Protein AF-A0A4Q7VCF1-F1 (afdb_monomer_lite)

Radius of gyration: 39.29 Å; chains: 1; bounding box: 82×29×106 Å

Secondary structure (DSSP, 8-state):
--HHHHHHHHHHHHHHS-TT--EEHHHHHHHHH---TT-THHHHHHHHHHHTTSEEE-STTEEEE-HHHHHHHHHHSSHHHHHHHHSS----------HHHHHHHHHHHHHHHHHHHHHHHHHHHHHHHHHHHHHHHHHHHHHHH--

Structure (mmCIF, N/CA/C/O backbone):
data_AF-A0A4Q7VCF1-F1
#
_entry.id   AF-A0A4Q7VCF1-F1
#
loop_
_atom_site.group_PDB
_atom_site.id
_atom_site.type_symbol
_atom_site.label_atom_id
_atom_site.label_alt_id
_atom_site.label_comp_id
_atom_site.label_asym_id
_atom_site.label_entity_id
_atom_site.label_seq_id
_atom_site.pdbx_PDB_ins_code
_atom_site.Cartn_x
_atom_site.Cartn_y
_atom_site.Cartn_z
_atom_site.occupancy
_atom_site.B_iso_or_equiv
_atom_site.auth_seq_id
_atom_site.auth_comp_id
_atom_site.auth_asym_id
_atom_site.auth_atom_id
_atom_site.pdbx_PDB_model_num
ATOM 1 N N . MET A 1 1 ? -4.007 7.166 -23.008 1.00 79.06 1 MET A N 1
ATOM 2 C CA . MET A 1 1 ? -3.780 6.360 -21.798 1.00 79.06 1 MET A CA 1
ATOM 3 C C . MET A 1 1 ? -3.431 7.325 -20.688 1.00 79.06 1 MET A C 1
ATOM 5 O O . MET A 1 1 ? -2.680 8.260 -20.953 1.00 79.06 1 MET A O 1
ATOM 9 N N . GLU A 1 2 ? -4.042 7.176 -19.518 1.00 85.69 2 GLU A N 1
ATOM 10 C CA . GLU A 1 2 ? -3.782 8.067 -18.380 1.00 85.69 2 GLU A CA 1
ATOM 11 C C . GLU A 1 2 ? -2.422 7.738 -17.743 1.00 85.69 2 GLU A C 1
ATOM 13 O O . GLU A 1 2 ? -1.990 6.587 -17.759 1.00 85.69 2 GLU A O 1
ATOM 18 N N . ARG A 1 3 ? -1.736 8.721 -17.142 1.00 87.56 3 ARG A N 1
ATOM 19 C CA . ARG A 1 3 ? -0.411 8.500 -16.519 1.00 87.56 3 ARG A CA 1
ATOM 20 C C . ARG A 1 3 ? -0.447 7.405 -15.447 1.00 87.56 3 ARG A C 1
ATOM 22 O O . ARG A 1 3 ? 0.441 6.563 -15.398 1.00 87.56 3 ARG A O 1
ATOM 29 N N . THR A 1 4 ? -1.491 7.401 -14.619 1.00 88.31 4 THR A N 1
ATOM 30 C CA . THR A 1 4 ? -1.714 6.386 -13.575 1.00 88.31 4 THR A CA 1
ATOM 31 C C . THR A 1 4 ? -1.814 4.979 -14.160 1.00 88.31 4 THR A C 1
ATOM 33 O O . THR A 1 4 ? -1.325 4.028 -13.563 1.00 88.31 4 THR A O 1
ATOM 36 N N . GLU A 1 5 ? -2.414 4.850 -15.343 1.00 90.44 5 GLU A N 1
ATOM 37 C CA . GLU A 1 5 ? -2.575 3.577 -16.045 1.00 90.44 5 GLU A CA 1
ATOM 38 C C . GLU A 1 5 ? -1.223 3.068 -16.572 1.00 90.44 5 GLU A C 1
ATOM 40 O O . GLU A 1 5 ? -0.890 1.901 -16.385 1.00 90.44 5 GLU A O 1
ATOM 45 N N . ILE A 1 6 ? -0.393 3.965 -17.120 1.00 91.81 6 ILE A N 1
ATOM 46 C CA . ILE A 1 6 ? 0.979 3.654 -17.561 1.00 91.81 6 ILE A CA 1
ATOM 47 C C . ILE A 1 6 ? 1.835 3.193 -16.379 1.00 91.81 6 ILE A C 1
ATOM 49 O O . ILE A 1 6 ? 2.505 2.165 -16.467 1.00 91.81 6 ILE A O 1
ATOM 53 N N . ILE A 1 7 ? 1.782 3.917 -15.258 1.00 93.44 7 ILE A N 1
ATOM 54 C CA . ILE A 1 7 ? 2.510 3.538 -14.043 1.00 93.44 7 ILE A CA 1
ATOM 55 C C . ILE A 1 7 ? 2.039 2.183 -13.529 1.00 93.44 7 ILE A C 1
ATOM 57 O O . ILE A 1 7 ? 2.873 1.360 -13.166 1.00 93.44 7 ILE A O 1
ATOM 61 N N . ASN A 1 8 ? 0.728 1.930 -13.533 1.00 94.06 8 ASN A N 1
ATOM 62 C CA . ASN A 1 8 ? 0.196 0.643 -13.110 1.00 94.06 8 ASN A CA 1
ATOM 63 C C . ASN A 1 8 ? 0.748 -0.506 -13.964 1.00 94.06 8 ASN A C 1
ATOM 65 O O . ASN A 1 8 ? 1.215 -1.496 -13.412 1.00 94.06 8 ASN A O 1
ATOM 69 N N . TYR A 1 9 ? 0.773 -0.353 -15.291 1.00 94.94 9 TYR A N 1
ATOM 70 C CA . TYR A 1 9 ? 1.353 -1.362 -16.180 1.00 94.94 9 TYR A CA 1
ATOM 71 C C . TYR A 1 9 ? 2.852 -1.576 -15.957 1.00 94.94 9 TYR A C 1
ATOM 73 O O . TYR A 1 9 ? 3.309 -2.717 -15.962 1.00 94.94 9 TYR A O 1
ATOM 81 N N . ILE A 1 10 ? 3.614 -0.504 -15.734 1.00 94.44 10 ILE A N 1
ATOM 82 C CA . ILE A 1 10 ? 5.049 -0.600 -15.438 1.00 94.44 10 ILE A CA 1
ATOM 83 C C . ILE A 1 10 ? 5.279 -1.309 -14.096 1.00 94.44 10 ILE A C 1
ATOM 85 O O . ILE A 1 10 ? 6.152 -2.170 -14.008 1.00 94.44 10 ILE A O 1
ATOM 89 N N . PHE A 1 11 ? 4.473 -1.010 -13.072 1.00 94.38 11 PHE A N 1
ATOM 90 C CA . PHE A 1 11 ? 4.508 -1.708 -11.784 1.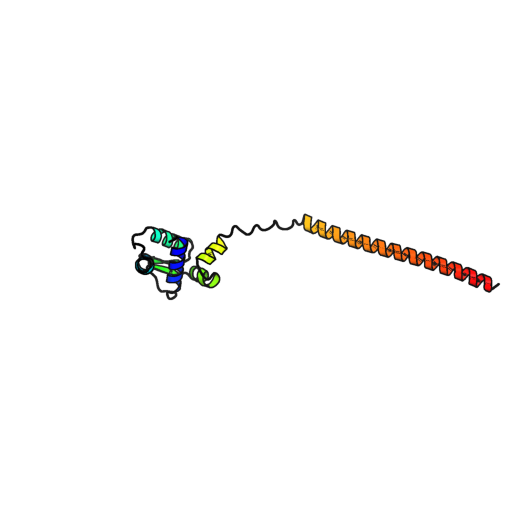00 94.38 11 PHE A CA 1
ATOM 91 C C . PHE A 1 11 ? 4.261 -3.212 -11.944 1.00 94.38 11 PHE A C 1
ATOM 93 O O . PHE A 1 11 ? 5.025 -4.015 -11.409 1.00 94.38 11 PHE A O 1
ATOM 100 N N . ASP A 1 12 ? 3.234 -3.589 -12.711 1.00 94.88 12 ASP A N 1
ATOM 101 C CA . ASP A 1 12 ? 2.897 -4.991 -12.977 1.00 94.88 12 ASP A CA 1
ATOM 102 C C . ASP A 1 12 ? 4.029 -5.704 -13.739 1.00 94.88 12 ASP A C 1
ATOM 104 O O . ASP A 1 12 ? 4.400 -6.832 -13.404 1.00 94.88 12 ASP A O 1
ATOM 108 N N . ALA A 1 13 ? 4.628 -5.035 -14.730 1.00 94.75 13 ALA A N 1
ATOM 109 C CA . ALA A 1 13 ? 5.733 -5.573 -15.520 1.00 94.75 13 ALA A CA 1
ATOM 110 C C . ALA A 1 13 ? 7.005 -5.789 -14.689 1.00 94.75 13 ALA A C 1
ATOM 112 O O . ALA A 1 13 ? 7.656 -6.830 -14.808 1.00 94.75 13 ALA A O 1
ATOM 113 N N . LEU A 1 14 ? 7.339 -4.825 -13.829 1.00 94.94 14 LEU A N 1
ATOM 114 C CA . LEU A 1 14 ? 8.456 -4.912 -12.893 1.00 94.94 14 LEU A CA 1
ATOM 115 C C . LEU A 1 14 ? 8.225 -5.995 -11.830 1.00 94.94 14 LEU A C 1
ATOM 117 O O . LEU A 1 14 ? 9.148 -6.725 -11.474 1.00 94.94 14 LEU A O 1
ATOM 121 N N . TYR A 1 15 ? 6.992 -6.139 -11.339 1.00 94.56 15 TYR A N 1
ATOM 122 C CA . TYR A 1 15 ? 6.635 -7.167 -10.362 1.00 94.56 15 TYR A CA 1
ATOM 123 C C . TYR A 1 15 ? 6.732 -8.582 -10.940 1.00 94.56 15 TYR A C 1
ATOM 125 O O . TYR A 1 15 ? 7.169 -9.499 -10.238 1.00 94.56 15 TYR A O 1
ATOM 133 N N . ALA A 1 16 ? 6.373 -8.750 -12.216 1.00 93.56 16 ALA A N 1
ATOM 134 C CA . ALA A 1 16 ? 6.477 -10.017 -12.934 1.00 93.56 16 ALA A CA 1
ATOM 135 C C . ALA A 1 16 ? 7.929 -10.489 -13.138 1.00 93.56 16 ALA A C 1
ATOM 137 O O . ALA A 1 16 ? 8.144 -11.683 -13.365 1.00 93.56 16 ALA A O 1
ATOM 138 N N . GLN A 1 17 ? 8.917 -9.590 -13.037 1.00 91.88 17 GLN A N 1
ATOM 139 C CA . GLN A 1 17 ? 10.325 -9.978 -13.051 1.00 91.88 17 GLN A CA 1
ATOM 140 C C . GLN A 1 17 ? 10.710 -10.701 -11.750 1.00 91.88 17 GLN A C 1
ATOM 142 O O . GLN A 1 17 ? 10.215 -10.349 -10.669 1.00 91.88 17 GLN A O 1
ATOM 147 N N . PRO A 1 18 ? 11.637 -11.672 -11.802 1.00 89.69 18 PRO A N 1
ATOM 148 C CA . PRO A 1 18 ? 12.299 -12.204 -10.612 1.00 89.69 18 PRO A CA 1
ATOM 149 C C . PRO A 1 18 ? 12.907 -11.098 -9.728 1.00 89.69 18 PRO A C 1
ATOM 151 O O . PRO A 1 18 ? 13.263 -10.029 -10.211 1.00 89.69 18 PRO A O 1
ATOM 154 N N . GLU A 1 19 ? 13.067 -11.353 -8.423 1.00 79.19 19 GLU A N 1
ATOM 155 C CA . GLU A 1 19 ? 13.441 -10.339 -7.409 1.00 79.19 19 GLU A CA 1
ATOM 156 C C . GLU A 1 19 ? 14.716 -9.529 -7.693 1.00 79.19 19 GLU A C 1
ATOM 158 O O . GLU A 1 19 ? 14.855 -8.437 -7.157 1.00 79.19 19 GLU A O 1
ATOM 163 N N . ASN A 1 20 ? 15.611 -10.019 -8.552 1.00 78.94 20 ASN A N 1
ATOM 164 C CA . ASN A 1 20 ? 16.873 -9.356 -8.890 1.00 78.94 20 ASN A CA 1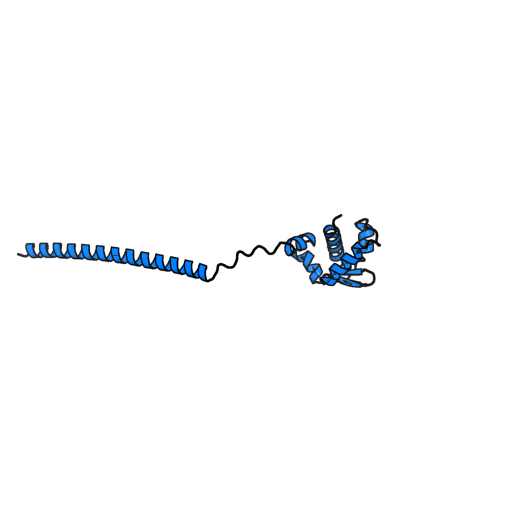
ATOM 165 C C . ASN A 1 20 ? 17.037 -9.087 -10.391 1.00 78.94 20 ASN A C 1
ATOM 167 O O . ASN A 1 20 ? 18.132 -8.738 -10.831 1.00 78.94 20 ASN A O 1
ATOM 171 N N . GLU A 1 21 ? 15.991 -9.301 -11.185 1.00 89.12 21 GLU A N 1
ATOM 172 C CA . GLU A 1 21 ? 16.034 -9.030 -12.617 1.00 89.12 21 GLU A CA 1
ATOM 173 C C . GLU A 1 21 ? 15.505 -7.630 -12.889 1.00 89.12 21 GLU A C 1
ATOM 175 O O . GLU A 1 21 ? 14.455 -7.227 -12.384 1.00 89.12 21 GLU A O 1
ATOM 180 N N . SER A 1 22 ? 16.286 -6.874 -13.654 1.00 92.69 22 SER A N 1
ATOM 181 C CA . SER A 1 22 ? 15.955 -5.508 -14.008 1.00 92.69 22 SER A CA 1
ATOM 182 C C . SER A 1 22 ? 15.170 -5.450 -15.309 1.00 92.69 22 SER A C 1
ATOM 184 O O . SER A 1 22 ? 15.383 -6.247 -16.223 1.00 92.69 22 SER A O 1
ATOM 186 N N . LEU A 1 23 ? 14.270 -4.475 -15.398 1.00 94.44 23 LEU A N 1
ATOM 187 C CA . LEU A 1 23 ? 13.480 -4.209 -16.591 1.00 94.44 23 LEU A CA 1
ATOM 188 C C . LEU A 1 23 ? 13.829 -2.829 -17.138 1.00 94.44 23 LEU A C 1
ATOM 190 O O . LEU A 1 23 ? 13.751 -1.840 -16.410 1.00 94.44 23 LEU A O 1
ATOM 194 N N . ASP A 1 24 ? 14.157 -2.765 -18.425 1.00 93.81 24 ASP A N 1
ATOM 195 C CA . ASP A 1 24 ? 14.150 -1.511 -19.175 1.00 93.81 24 ASP A CA 1
ATOM 196 C C . ASP A 1 24 ? 12.694 -1.118 -19.443 1.00 93.81 24 ASP A C 1
ATOM 198 O O . ASP A 1 24 ? 12.001 -1.725 -20.268 1.00 93.81 24 ASP A O 1
ATOM 202 N N . ILE A 1 25 ? 12.215 -0.119 -18.706 1.00 92.44 25 ILE A N 1
ATOM 203 C CA . ILE A 1 25 ? 10.813 0.289 -18.777 1.00 92.44 25 ILE A CA 1
ATOM 204 C C . ILE A 1 25 ? 10.468 1.000 -20.093 1.00 92.44 25 ILE A C 1
ATOM 206 O O . ILE A 1 25 ? 9.308 0.956 -20.510 1.00 92.44 25 ILE A O 1
ATOM 210 N N . ALA A 1 26 ? 11.447 1.635 -20.748 1.00 90.94 26 ALA A N 1
ATOM 211 C CA . ALA A 1 26 ? 11.240 2.366 -21.993 1.00 90.94 26 ALA A CA 1
ATOM 212 C C . ALA A 1 26 ? 11.110 1.380 -23.157 1.00 90.94 26 ALA A C 1
ATOM 214 O O . ALA A 1 26 ? 10.117 1.419 -23.887 1.00 90.94 26 ALA A O 1
ATOM 215 N N . CYS A 1 27 ? 12.036 0.417 -23.258 1.00 92.12 27 CYS A N 1
ATOM 216 C CA . CYS A 1 27 ? 11.928 -0.670 -24.234 1.00 92.12 27 CYS A CA 1
ATOM 217 C C . CYS A 1 27 ? 10.647 -1.485 -24.019 1.00 92.12 27 CYS A C 1
ATOM 219 O O . CYS A 1 27 ? 9.894 -1.717 -24.968 1.00 92.12 27 CYS A O 1
ATOM 221 N N . TRP A 1 28 ? 10.350 -1.873 -22.773 1.00 94.38 28 TRP A N 1
ATOM 222 C CA . TRP A 1 28 ? 9.138 -2.636 -22.472 1.00 94.38 28 TRP A CA 1
ATOM 223 C C . TRP A 1 28 ? 7.869 -1.863 -22.847 1.00 94.38 28 TRP A C 1
ATOM 225 O O . TRP A 1 28 ? 6.961 -2.416 -23.473 1.00 94.38 28 TRP A O 1
ATOM 235 N N . GLY A 1 29 ? 7.801 -0.576 -22.503 1.00 91.19 29 GLY A N 1
ATOM 236 C CA . GLY A 1 29 ? 6.650 0.262 -22.811 1.00 91.19 29 GLY A CA 1
ATOM 237 C C . GLY A 1 29 ? 6.493 0.541 -24.311 1.00 91.19 29 GLY A C 1
ATOM 238 O O . GLY A 1 29 ? 5.364 0.573 -24.798 1.00 91.19 29 GLY A O 1
ATOM 239 N N . MET A 1 30 ? 7.577 0.639 -25.077 1.00 93.00 30 MET A N 1
ATOM 240 C CA . MET A 1 30 ? 7.488 0.704 -26.537 1.00 93.00 30 MET A CA 1
ATOM 241 C C . MET A 1 30 ? 6.851 -0.559 -27.122 1.00 93.00 30 MET A C 1
ATOM 243 O O . MET A 1 30 ? 5.941 -0.468 -27.947 1.00 93.00 30 MET A O 1
ATOM 247 N N . GLU A 1 31 ? 7.269 -1.733 -26.650 1.00 92.81 31 GLU A N 1
ATOM 248 C CA . GLU A 1 31 ? 6.755 -3.022 -27.124 1.00 92.81 31 GLU A CA 1
ATOM 249 C C . GLU A 1 31 ? 5.293 -3.283 -26.725 1.00 92.81 31 GLU A C 1
ATOM 251 O O . GLU A 1 31 ? 4.531 -3.845 -27.514 1.00 92.81 31 GLU A O 1
ATOM 256 N N . HIS A 1 32 ? 4.888 -2.882 -25.514 1.00 94.19 32 HIS A N 1
ATOM 257 C CA . HIS A 1 32 ? 3.605 -3.291 -24.921 1.00 94.19 32 HIS A CA 1
ATOM 258 C C . HIS A 1 32 ? 2.557 -2.178 -24.880 1.00 94.19 32 HIS A C 1
ATOM 260 O O . HIS A 1 32 ? 1.358 -2.454 -24.940 1.00 94.19 32 HIS A O 1
ATOM 266 N N . LEU A 1 33 ? 2.992 -0.923 -24.773 1.00 91.94 33 LEU A N 1
ATOM 267 C CA . LEU A 1 33 ? 2.131 0.248 -24.604 1.00 91.94 33 LEU A CA 1
ATOM 268 C C . LEU A 1 33 ? 2.094 1.145 -25.850 1.00 91.94 33 LEU A C 1
ATOM 270 O O . LEU A 1 33 ? 1.269 2.059 -25.907 1.00 91.94 33 LEU A O 1
ATOM 274 N N . ASN A 1 34 ? 2.933 0.866 -26.859 1.00 88.94 34 ASN A N 1
ATOM 275 C CA . ASN A 1 34 ? 3.054 1.645 -28.095 1.00 88.94 34 ASN A CA 1
ATOM 276 C C . ASN A 1 34 ? 3.345 3.139 -27.819 1.00 88.94 34 ASN A C 1
ATOM 278 O O . ASN A 1 34 ? 2.784 4.029 -28.464 1.00 88.94 34 ASN A O 1
ATOM 282 N N . ILE A 1 35 ? 4.191 3.394 -26.817 1.00 87.44 35 ILE A N 1
ATOM 283 C CA . ILE A 1 35 ? 4.742 4.708 -26.460 1.00 87.44 35 ILE A CA 1
ATOM 284 C C . ILE A 1 35 ? 6.171 4.774 -27.017 1.00 87.44 35 ILE A C 1
ATOM 286 O O . ILE A 1 35 ? 6.875 3.771 -27.008 1.00 87.44 35 ILE A O 1
ATOM 290 N N . ASN A 1 36 ? 6.608 5.923 -27.531 1.00 88.19 36 ASN A N 1
ATOM 291 C CA . ASN A 1 36 ? 7.981 6.047 -28.033 1.00 88.19 36 ASN A CA 1
ATOM 292 C C . ASN A 1 36 ? 8.982 5.953 -26.878 1.00 88.19 36 ASN A C 1
ATOM 294 O O . ASN A 1 36 ? 8.761 6.570 -25.843 1.00 88.19 36 ASN A O 1
ATOM 298 N N . ASP A 1 37 ? 10.093 5.253 -27.079 1.00 82.94 37 ASP A N 1
ATOM 299 C CA . ASP A 1 37 ? 11.189 5.115 -26.110 1.00 82.94 37 ASP A CA 1
ATOM 300 C C . ASP A 1 37 ? 11.777 6.463 -25.647 1.00 82.94 37 ASP A C 1
ATOM 302 O O . ASP A 1 37 ? 12.152 6.609 -24.487 1.00 82.94 37 ASP A O 1
ATOM 306 N N . GLU A 1 38 ? 11.792 7.470 -26.524 1.00 83.62 38 GLU A N 1
ATOM 307 C CA . GLU A 1 38 ? 12.225 8.843 -26.222 1.00 83.62 38 GLU A CA 1
ATOM 308 C C . GLU A 1 38 ? 11.161 9.702 -25.504 1.00 83.62 38 GLU A C 1
ATOM 310 O O . GLU A 1 38 ? 11.367 10.903 -25.300 1.00 83.62 38 GLU A O 1
ATOM 315 N N . ASP A 1 39 ? 9.996 9.145 -25.148 1.00 88.81 39 ASP A N 1
ATOM 316 C CA . ASP A 1 39 ? 8.944 9.917 -24.485 1.00 88.81 39 ASP A CA 1
ATOM 317 C C . ASP A 1 39 ? 9.390 10.350 -23.071 1.00 88.81 39 ASP A C 1
ATOM 319 O O . ASP A 1 39 ? 9.773 9.507 -22.249 1.00 88.81 39 ASP A O 1
ATOM 323 N N . PRO A 1 40 ? 9.309 11.655 -22.734 1.00 87.75 40 PRO A N 1
ATOM 324 C CA . PRO A 1 40 ? 9.740 12.169 -21.433 1.00 87.75 40 PRO A CA 1
ATOM 325 C C . PRO A 1 40 ? 8.950 11.582 -20.257 1.00 87.75 40 PRO A C 1
ATOM 327 O O . PRO A 1 40 ? 9.365 11.722 -19.106 1.00 87.75 40 PRO A O 1
ATOM 330 N N . ILE A 1 41 ? 7.817 10.915 -20.502 1.00 90.00 41 ILE A N 1
ATOM 331 C CA . ILE A 1 41 ? 7.058 10.255 -19.445 1.00 90.00 41 ILE A CA 1
ATOM 332 C C . ILE A 1 41 ? 7.901 9.221 -18.690 1.00 90.00 41 ILE A C 1
ATOM 334 O O . ILE A 1 41 ? 7.754 9.123 -17.471 1.00 90.00 41 ILE A O 1
ATOM 338 N N . TYR A 1 42 ? 8.812 8.505 -19.360 1.00 90.19 42 TYR A N 1
ATOM 339 C CA . TYR A 1 42 ? 9.638 7.486 -18.711 1.00 90.19 42 TYR A CA 1
ATOM 340 C C . TYR A 1 42 ? 10.576 8.082 -17.672 1.00 90.19 42 TYR A C 1
ATOM 342 O O . TYR A 1 42 ? 10.652 7.549 -16.570 1.00 90.19 42 TYR A O 1
ATOM 350 N N . GLU A 1 43 ? 11.209 9.218 -17.971 1.00 89.12 43 GLU A N 1
ATOM 351 C CA . GLU A 1 43 ? 12.055 9.937 -17.013 1.00 89.12 43 GLU A CA 1
ATOM 352 C C . GLU A 1 43 ? 11.248 10.300 -15.761 1.00 89.12 43 GLU A C 1
ATOM 354 O O . GLU A 1 43 ? 11.640 9.957 -14.649 1.00 89.12 43 GLU A O 1
ATOM 359 N N . THR A 1 44 ? 10.045 10.860 -15.937 1.00 91.69 44 THR A N 1
ATOM 360 C CA . THR A 1 44 ? 9.186 11.225 -14.797 1.00 91.69 44 THR A CA 1
ATOM 361 C C . THR A 1 44 ? 8.706 10.024 -13.981 1.00 91.69 44 THR A C 1
ATOM 363 O O . THR A 1 44 ? 8.425 10.158 -12.791 1.00 91.69 44 THR A O 1
ATOM 366 N N . ILE A 1 45 ? 8.551 8.857 -14.611 1.00 92.69 45 ILE A N 1
ATOM 367 C CA . ILE A 1 45 ? 8.143 7.626 -13.931 1.00 92.69 45 ILE A CA 1
ATOM 368 C C . ILE A 1 45 ? 9.333 7.040 -13.173 1.00 92.69 45 ILE A C 1
ATOM 370 O O . ILE A 1 45 ? 9.182 6.692 -12.006 1.00 92.69 45 ILE A O 1
ATOM 374 N N . ILE A 1 46 ? 10.517 6.989 -13.789 1.00 92.69 46 ILE A N 1
ATOM 375 C CA . ILE A 1 46 ? 11.757 6.552 -13.133 1.00 92.69 46 ILE A CA 1
ATOM 376 C C . ILE A 1 46 ? 12.009 7.412 -11.899 1.00 92.69 46 ILE A C 1
ATOM 378 O O . ILE A 1 46 ? 12.165 6.876 -10.805 1.00 92.69 46 ILE A O 1
ATOM 382 N N . GLU A 1 47 ? 11.976 8.737 -12.045 1.00 92.69 47 GLU A N 1
ATOM 383 C CA . GLU A 1 47 ? 12.155 9.662 -10.928 1.00 92.69 47 GLU A CA 1
ATOM 384 C C . GLU A 1 47 ? 11.153 9.399 -9.800 1.00 92.69 47 GLU A C 1
ATOM 386 O O . GLU A 1 47 ? 11.554 9.324 -8.641 1.00 92.69 47 GLU A O 1
ATOM 391 N N . GLU A 1 48 ? 9.869 9.190 -10.110 1.00 92.25 48 GLU A N 1
ATOM 392 C CA . GLU A 1 48 ? 8.861 8.881 -9.090 1.00 92.25 48 GLU A CA 1
ATOM 393 C C . GLU A 1 48 ? 9.162 7.563 -8.361 1.00 92.25 48 GLU A C 1
ATOM 395 O O . GLU A 1 48 ? 9.072 7.511 -7.134 1.00 92.25 48 GLU A O 1
ATOM 400 N N . PHE A 1 49 ? 9.558 6.511 -9.080 1.00 93.75 49 PHE A N 1
ATOM 401 C CA . PHE A 1 49 ? 9.888 5.219 -8.473 1.00 93.75 49 PHE A CA 1
ATOM 402 C C . PHE A 1 49 ? 11.107 5.314 -7.553 1.00 93.75 49 PHE A C 1
ATOM 404 O O . PHE A 1 49 ? 11.109 4.718 -6.475 1.00 93.75 49 PHE A O 1
ATOM 411 N N . LEU A 1 50 ? 12.123 6.080 -7.957 1.00 93.94 50 LEU A N 1
ATOM 412 C CA . LEU A 1 50 ? 13.336 6.282 -7.167 1.00 93.94 50 LEU A CA 1
ATOM 413 C C . LEU A 1 50 ? 13.080 7.186 -5.955 1.00 93.94 50 LEU A C 1
ATOM 415 O O . LEU A 1 50 ? 13.517 6.873 -4.851 1.00 93.94 50 LEU A O 1
ATOM 419 N N . MET A 1 51 ? 12.342 8.286 -6.130 1.00 93.44 51 MET A N 1
ATOM 420 C CA . MET A 1 51 ? 12.030 9.227 -5.049 1.00 93.44 51 MET A CA 1
ATOM 421 C C . MET A 1 51 ? 11.183 8.606 -3.940 1.00 93.44 51 MET A C 1
ATOM 423 O O . MET A 1 51 ? 11.319 9.002 -2.784 1.00 93.44 51 MET A O 1
ATOM 427 N N . ASN A 1 52 ? 10.303 7.665 -4.284 1.00 91.50 52 ASN A N 1
ATOM 428 C CA . ASN A 1 52 ? 9.468 6.965 -3.312 1.00 91.50 52 ASN A CA 1
ATOM 429 C C . ASN A 1 52 ? 10.082 5.641 -2.823 1.00 91.50 52 ASN A C 1
ATOM 431 O O . ASN A 1 52 ? 9.414 4.902 -2.102 1.00 91.50 52 ASN A O 1
ATOM 435 N N . GLU A 1 53 ? 11.329 5.340 -3.201 1.00 94.19 53 GLU A N 1
ATOM 436 C CA . GLU A 1 53 ? 12.049 4.117 -2.812 1.00 94.19 53 GLU A CA 1
ATOM 437 C C . GLU A 1 53 ? 11.327 2.816 -3.230 1.00 94.19 53 GLU A C 1
ATOM 439 O O . GLU A 1 53 ? 11.489 1.767 -2.610 1.00 94.19 53 GLU A O 1
ATOM 444 N N . TRP A 1 54 ? 10.528 2.859 -4.303 1.00 94.06 54 TRP A N 1
ATOM 445 C CA . TRP A 1 54 ? 9.806 1.692 -4.835 1.00 94.06 54 TRP A CA 1
ATOM 446 C C . TRP A 1 54 ? 10.671 0.828 -5.754 1.00 94.06 54 TRP A C 1
ATOM 448 O O . TRP A 1 54 ? 10.397 -0.357 -5.945 1.00 94.06 54 TRP A O 1
ATOM 458 N N . ALA A 1 55 ? 11.715 1.410 -6.336 1.00 95.06 55 ALA A N 1
ATOM 459 C CA . ALA A 1 55 ? 12.684 0.694 -7.149 1.00 95.06 55 ALA A CA 1
ATOM 460 C C . ALA A 1 55 ? 14.097 1.238 -6.947 1.00 95.06 55 ALA A C 1
ATOM 462 O O . ALA A 1 55 ? 14.301 2.338 -6.434 1.00 95.06 55 ALA A O 1
ATOM 463 N N . VAL A 1 56 ? 15.071 0.450 -7.389 1.00 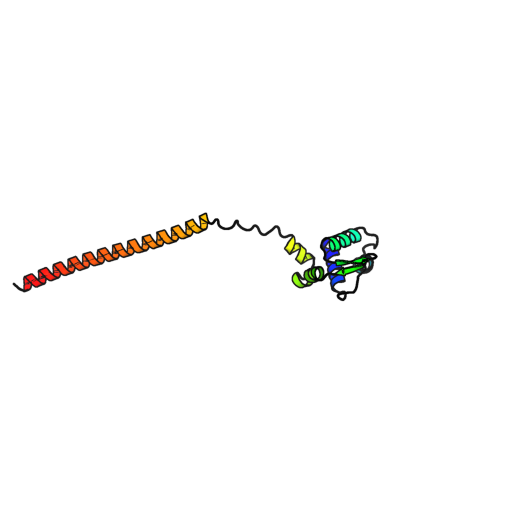94.69 56 VAL A N 1
ATOM 464 C CA . VAL A 1 56 ? 16.477 0.830 -7.495 1.00 94.69 56 VAL A CA 1
ATOM 465 C C . VAL A 1 56 ? 16.869 0.837 -8.967 1.00 94.69 56 VAL A C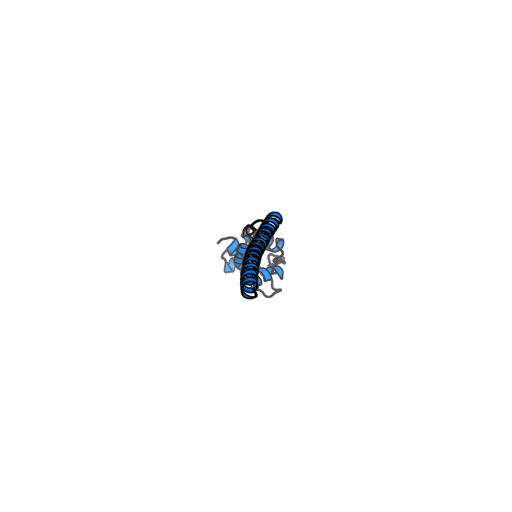 1
ATOM 467 O O . VAL A 1 56 ? 16.562 -0.108 -9.699 1.00 94.69 56 VAL A O 1
ATOM 470 N N . ASP A 1 57 ? 17.576 1.886 -9.378 1.00 92.19 57 ASP A N 1
ATOM 471 C CA . ASP A 1 57 ? 18.165 1.989 -10.711 1.00 92.19 57 ASP A CA 1
ATOM 472 C C . ASP A 1 57 ? 19.424 1.116 -10.820 1.00 92.19 57 ASP A C 1
ATOM 474 O O . ASP A 1 57 ? 20.338 1.204 -9.996 1.00 92.19 57 ASP A O 1
ATOM 478 N N . GLN A 1 58 ? 19.468 0.271 -11.848 1.00 91.88 58 GLN A N 1
ATOM 479 C CA . GLN A 1 58 ? 20.633 -0.531 -12.237 1.00 91.88 58 GLN A CA 1
ATOM 480 C C . GLN A 1 58 ? 21.437 0.126 -13.375 1.00 91.88 58 GLN A C 1
ATOM 482 O O . GLN A 1 58 ? 22.415 -0.445 -13.861 1.00 91.88 58 GLN A O 1
ATOM 487 N N . GLY A 1 59 ? 21.052 1.341 -13.772 1.00 85.19 59 GLY A N 1
ATOM 488 C CA . GLY A 1 59 ? 21.644 2.141 -14.833 1.00 85.19 59 GLY A CA 1
ATOM 489 C C . GLY A 1 59 ? 20.880 2.011 -16.149 1.00 85.19 59 GLY A C 1
ATOM 490 O O . GLY A 1 59 ? 20.223 1.010 -16.406 1.00 85.19 59 GLY A O 1
ATOM 491 N N . LEU A 1 60 ? 21.000 3.025 -17.014 1.00 81.25 60 LEU A N 1
ATOM 492 C CA . LEU A 1 60 ? 20.411 3.051 -18.365 1.00 81.25 60 LEU A CA 1
ATOM 493 C C . LEU A 1 60 ? 18.879 2.845 -18.404 1.00 81.25 60 LEU A C 1
ATOM 495 O O . LEU A 1 60 ? 18.363 2.380 -19.411 1.00 81.25 60 LEU A O 1
ATOM 499 N N . GLY A 1 61 ? 18.155 3.185 -17.331 1.00 80.12 61 GLY A N 1
ATOM 500 C CA . GLY A 1 61 ? 16.694 3.035 -17.267 1.00 80.12 61 GLY A CA 1
ATOM 501 C C . GLY A 1 61 ? 16.215 1.641 -16.846 1.00 80.12 61 GLY A C 1
ATOM 502 O O . GLY A 1 61 ? 15.016 1.365 -16.887 1.00 80.12 61 GLY A O 1
ATOM 503 N N . PHE A 1 62 ? 17.134 0.773 -16.415 1.00 91.69 62 PHE A N 1
ATOM 504 C CA . PHE A 1 62 ? 16.815 -0.543 -15.880 1.00 91.69 62 PHE A CA 1
ATOM 505 C C . PHE A 1 62 ? 16.424 -0.448 -14.405 1.00 91.69 62 PHE A C 1
ATOM 507 O O . PHE A 1 62 ? 17.253 -0.138 -13.552 1.00 91.69 62 PHE A O 1
ATOM 514 N N . LEU A 1 63 ? 15.178 -0.787 -14.088 1.00 95.12 63 LEU A N 1
ATOM 515 C CA . LEU A 1 63 ? 14.655 -0.742 -12.723 1.00 95.12 63 LEU A CA 1
ATOM 516 C C . LEU A 1 63 ? 14.470 -2.142 -12.136 1.00 95.12 63 LEU A C 1
ATOM 518 O O . LEU A 1 63 ? 14.060 -3.070 -12.830 1.00 95.12 63 LEU A O 1
ATOM 522 N N . VAL A 1 64 ? 14.727 -2.271 -10.834 1.00 95.75 64 VAL A N 1
ATOM 523 C CA . VAL A 1 64 ? 14.383 -3.445 -10.014 1.00 95.75 64 VAL A CA 1
ATOM 524 C C . VAL A 1 64 ? 13.533 -2.971 -8.843 1.00 95.75 64 VAL A C 1
ATOM 526 O O . VAL A 1 64 ? 13.926 -2.024 -8.163 1.00 95.75 64 VAL A O 1
ATOM 529 N N . LEU A 1 65 ? 12.393 -3.614 -8.576 1.00 95.38 65 LEU A N 1
ATOM 530 C CA . LEU A 1 65 ? 11.580 -3.262 -7.405 1.00 95.38 65 LEU A CA 1
ATOM 531 C C . LEU A 1 65 ? 12.316 -3.562 -6.101 1.00 95.38 65 LEU A C 1
ATOM 533 O O . LEU A 1 65 ? 12.889 -4.639 -5.929 1.00 95.38 65 LEU A O 1
ATOM 537 N N . THR A 1 66 ? 12.214 -2.634 -5.157 1.00 94.88 66 THR A N 1
ATOM 538 C CA . THR A 1 66 ? 12.564 -2.875 -3.755 1.00 94.88 66 THR A CA 1
ATOM 539 C C . THR A 1 66 ? 11.529 -3.799 -3.099 1.00 94.88 66 THR A C 1
ATOM 541 O O . THR A 1 66 ? 10.433 -3.994 -3.645 1.00 94.88 66 THR A O 1
ATOM 544 N N . PRO A 1 67 ? 11.823 -4.366 -1.914 1.00 93.12 67 PRO A N 1
ATOM 545 C CA . PRO A 1 67 ? 10.804 -5.025 -1.099 1.00 93.12 67 PRO A CA 1
ATOM 546 C C . PRO A 1 67 ? 9.568 -4.137 -0.881 1.00 93.12 67 PRO A C 1
ATOM 548 O O . PRO A 1 67 ? 8.444 -4.597 -1.065 1.00 93.12 67 PRO A O 1
ATOM 551 N N . GLU A 1 68 ? 9.774 -2.848 -0.598 1.00 90.19 68 GLU A N 1
ATOM 552 C CA . GLU A 1 68 ? 8.717 -1.854 -0.402 1.00 90.19 68 GLU A CA 1
ATOM 553 C C . GLU A 1 68 ? 7.862 -1.667 -1.665 1.00 90.19 68 GLU A C 1
ATOM 555 O O . GLU A 1 68 ? 6.632 -1.634 -1.589 1.00 90.19 68 GLU A O 1
ATOM 560 N N 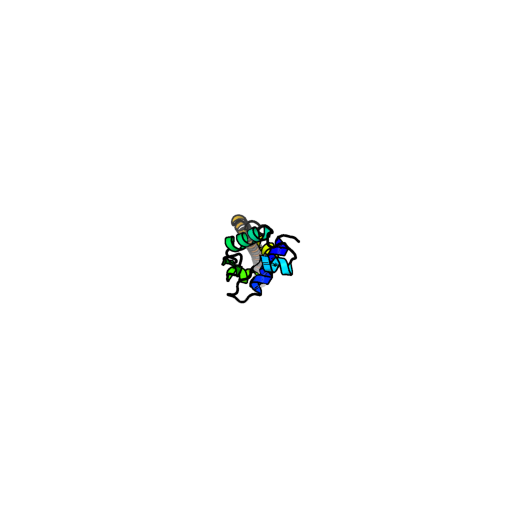. GLY A 1 69 ? 8.490 -1.601 -2.844 1.00 91.69 69 GLY A N 1
ATOM 561 C CA . GLY A 1 69 ? 7.783 -1.539 -4.122 1.00 91.69 69 GLY A CA 1
ATOM 562 C C . GLY A 1 69 ? 6.978 -2.805 -4.418 1.00 91.69 69 GLY A C 1
ATOM 563 O O . GLY A 1 69 ? 5.839 -2.727 -4.874 1.00 91.69 69 GLY A O 1
ATOM 564 N N . ARG A 1 70 ? 7.515 -3.994 -4.115 1.00 92.38 70 ARG A N 1
ATOM 565 C CA . ARG A 1 70 ? 6.768 -5.256 -4.276 1.00 92.38 70 ARG A CA 1
ATOM 566 C C . ARG A 1 70 ? 5.577 -5.343 -3.328 1.00 92.38 70 ARG A C 1
ATOM 568 O O . ARG A 1 70 ? 4.529 -5.862 -3.717 1.00 92.38 70 ARG A O 1
ATOM 575 N N . ASP A 1 71 ? 5.705 -4.800 -2.121 1.00 91.31 71 ASP A N 1
ATOM 576 C CA . ASP A 1 71 ? 4.624 -4.773 -1.140 1.00 91.31 71 ASP A CA 1
ATOM 577 C C . ASP A 1 71 ? 3.426 -3.934 -1.587 1.00 91.31 71 ASP A C 1
ATOM 579 O O . ASP A 1 71 ? 2.296 -4.265 -1.229 1.00 91.31 71 ASP A O 1
ATOM 583 N N . ILE A 1 72 ? 3.622 -2.930 -2.446 1.00 90.62 72 ILE A N 1
ATOM 584 C CA . ILE A 1 72 ? 2.507 -2.197 -3.065 1.00 90.62 72 ILE A CA 1
ATOM 585 C C . ILE A 1 72 ? 1.575 -3.165 -3.805 1.00 90.62 72 ILE A C 1
ATOM 587 O O . ILE A 1 72 ? 0.357 -3.134 -3.618 1.00 90.62 72 ILE A O 1
ATOM 591 N N . ILE A 1 73 ? 2.135 -4.086 -4.586 1.00 90.94 73 ILE A N 1
ATOM 592 C CA . ILE A 1 73 ? 1.348 -5.090 -5.306 1.00 90.94 73 ILE A CA 1
ATOM 593 C C . ILE A 1 73 ? 0.862 -6.194 -4.360 1.00 90.94 73 ILE A C 1
ATOM 595 O O . ILE A 1 73 ? -0.308 -6.563 -4.417 1.00 90.94 73 ILE A O 1
ATOM 599 N N . ASN A 1 74 ? 1.697 -6.682 -3.438 1.00 90.69 74 ASN A N 1
ATOM 600 C CA . ASN A 1 74 ? 1.299 -7.754 -2.514 1.00 90.69 74 ASN A CA 1
ATOM 601 C C . ASN A 1 74 ? 0.141 -7.352 -1.584 1.00 90.69 74 ASN A C 1
ATOM 603 O O . ASN A 1 74 ? -0.710 -8.181 -1.258 1.00 90.69 74 ASN A O 1
ATOM 607 N N . VAL A 1 75 ? 0.126 -6.098 -1.124 1.00 90.56 75 VAL A N 1
ATOM 608 C CA . VAL A 1 75 ? -0.837 -5.596 -0.135 1.00 90.56 75 VAL A CA 1
ATOM 609 C C . VAL A 1 75 ? -2.071 -4.998 -0.805 1.00 90.56 75 VAL A C 1
ATOM 611 O O . VAL A 1 75 ? -3.188 -5.270 -0.364 1.00 90.56 75 VAL A O 1
ATOM 614 N N . PHE A 1 76 ? -1.893 -4.192 -1.856 1.00 88.75 76 PHE A N 1
ATOM 615 C CA . PHE A 1 76 ? -2.995 -3.457 -2.492 1.00 88.75 76 PHE A CA 1
ATOM 616 C C . PHE A 1 76 ? -3.482 -4.102 -3.796 1.00 88.75 76 PHE A C 1
ATOM 618 O O . PHE A 1 76 ? -4.548 -3.747 -4.295 1.00 88.75 76 PHE A O 1
ATOM 625 N N . GLY A 1 77 ? -2.734 -5.053 -4.357 1.00 88.31 77 GLY A N 1
ATOM 626 C CA . GLY A 1 77 ? -3.068 -5.771 -5.589 1.00 88.31 77 GLY A CA 1
ATOM 627 C C . GLY A 1 77 ? -2.772 -5.009 -6.883 1.00 88.31 77 GLY A C 1
ATOM 628 O O . GLY A 1 77 ? -2.688 -5.635 -7.931 1.00 88.31 77 GLY A O 1
ATOM 629 N N . SER A 1 78 ? -2.633 -3.680 -6.835 1.00 90.00 78 SER A N 1
ATOM 630 C CA . SER A 1 78 ? -2.274 -2.833 -7.982 1.00 90.00 78 SER A CA 1
ATOM 631 C C . SER A 1 78 ? -1.820 -1.444 -7.520 1.00 90.00 78 SER A C 1
ATOM 633 O O . SER A 1 78 ? -2.203 -0.992 -6.434 1.00 90.00 78 SER A O 1
ATOM 635 N N . TYR A 1 79 ? -1.069 -0.729 -8.363 1.00 89.94 79 TYR A N 1
ATOM 636 C CA . TYR A 1 79 ? -0.716 0.673 -8.111 1.00 89.94 79 TYR A CA 1
ATOM 637 C C . TYR A 1 79 ? -1.962 1.563 -8.049 1.00 89.94 79 TYR A C 1
ATOM 639 O O . TYR A 1 79 ? -2.068 2.425 -7.178 1.00 89.94 79 TYR A O 1
ATOM 647 N N . THR A 1 80 ? -2.947 1.329 -8.919 1.00 90.12 80 THR A N 1
ATOM 648 C CA . THR A 1 80 ? -4.200 2.100 -8.907 1.00 90.12 80 THR A CA 1
ATOM 649 C C . THR A 1 80 ? -4.917 1.985 -7.558 1.00 90.12 80 THR A C 1
ATOM 651 O O . THR A 1 80 ? -5.284 3.003 -6.975 1.00 90.12 80 THR A O 1
ATOM 654 N N . ALA A 1 81 ? -5.044 0.774 -7.003 1.00 87.88 81 ALA A N 1
ATOM 655 C CA . ALA A 1 81 ? -5.658 0.560 -5.687 1.00 87.88 81 ALA A CA 1
ATOM 656 C C . ALA A 1 81 ? -4.835 1.172 -4.538 1.00 87.88 81 ALA A C 1
ATOM 658 O O . ALA A 1 81 ? -5.394 1.697 -3.568 1.00 87.88 81 ALA A O 1
ATOM 659 N N . PHE A 1 82 ? -3.505 1.141 -4.650 1.00 89.88 82 PHE A N 1
ATOM 660 C CA . PHE A 1 82 ? -2.613 1.823 -3.717 1.00 89.88 82 PHE A CA 1
ATOM 661 C C . PHE A 1 82 ? -2.855 3.337 -3.719 1.00 89.88 82 PHE A C 1
ATOM 663 O O . PHE A 1 82 ? -3.086 3.922 -2.657 1.00 89.88 82 PHE A O 1
ATOM 670 N N . MET A 1 83 ? -2.906 3.957 -4.899 1.00 87.19 83 MET A N 1
ATOM 671 C CA . MET A 1 83 ? -3.179 5.387 -5.044 1.00 87.19 83 MET A CA 1
ATOM 672 C C . MET A 1 83 ? -4.575 5.750 -4.554 1.00 87.19 83 MET A C 1
ATOM 674 O O . MET A 1 83 ? -4.727 6.744 -3.852 1.00 87.19 83 MET A O 1
ATOM 678 N N . GLU A 1 84 ? -5.589 4.932 -4.830 1.00 85.94 84 GLU A N 1
ATOM 679 C CA . GLU A 1 84 ? -6.930 5.137 -4.282 1.00 85.94 84 GLU A CA 1
ATOM 680 C C . GLU A 1 84 ? -6.944 5.083 -2.753 1.00 85.94 84 GLU A C 1
ATOM 682 O O . GLU A 1 84 ? -7.683 5.841 -2.134 1.00 85.94 84 GLU A O 1
ATOM 687 N N . THR A 1 85 ? -6.117 4.238 -2.134 1.00 82.56 85 THR A N 1
ATOM 688 C CA . THR A 1 85 ? -6.043 4.108 -0.673 1.00 82.56 85 THR A CA 1
ATOM 689 C C . THR A 1 85 ? -5.280 5.268 -0.028 1.00 82.56 85 THR A C 1
ATOM 691 O O . THR A 1 85 ? -5.728 5.808 0.985 1.00 82.56 85 THR A O 1
ATOM 694 N N . TYR A 1 86 ? -4.158 5.687 -0.619 1.00 71.25 86 TYR A N 1
ATOM 695 C CA . TYR A 1 86 ? -3.309 6.765 -0.097 1.00 71.25 86 TYR A CA 1
ATOM 696 C C . TYR A 1 86 ? -3.803 8.174 -0.454 1.00 71.25 86 TYR A C 1
ATOM 698 O O . TYR A 1 86 ? -3.593 9.107 0.320 1.00 71.25 86 TYR A O 1
ATOM 706 N N . MET A 1 87 ? -4.484 8.344 -1.592 1.00 63.75 87 MET A N 1
ATOM 707 C CA . MET A 1 87 ? -5.080 9.619 -2.010 1.00 63.75 87 MET A CA 1
ATOM 708 C C . MET A 1 87 ? -6.507 9.821 -1.503 1.00 63.75 87 MET A C 1
ATOM 710 O O . MET A 1 87 ? -7.094 10.875 -1.774 1.00 63.75 87 MET A O 1
ATOM 714 N N . GLN A 1 88 ? -7.078 8.881 -0.734 1.00 57.09 88 GLN A N 1
ATOM 715 C CA . GLN A 1 88 ? -8.290 9.209 0.011 1.00 57.09 88 GLN A CA 1
ATOM 716 C C . GLN A 1 88 ? -7.971 10.408 0.909 1.00 57.09 88 GLN A C 1
ATOM 718 O O . GLN A 1 88 ? -7.044 10.327 1.723 1.00 57.09 88 GLN A O 1
ATOM 723 N N . PRO A 1 89 ? -8.711 11.531 0.798 1.00 51.12 89 PRO A N 1
ATOM 724 C CA . PRO A 1 89 ? -8.575 12.601 1.768 1.00 51.12 89 PRO A CA 1
ATOM 725 C C . PRO A 1 89 ? -8.782 11.953 3.128 1.00 51.12 89 PRO A C 1
ATOM 727 O O . PRO A 1 89 ? -9.812 11.295 3.307 1.00 51.12 89 PRO A O 1
ATOM 730 N N . ALA A 1 90 ? -7.784 12.091 4.017 1.00 48.47 90 ALA A N 1
ATOM 731 C CA . ALA A 1 90 ? -7.757 11.438 5.322 1.00 48.47 90 ALA A CA 1
ATOM 732 C C . ALA A 1 90 ? -9.189 11.382 5.854 1.00 48.47 90 ALA A C 1
ATOM 734 O O . ALA A 1 90 ? -9.817 12.454 5.920 1.00 48.47 90 ALA A O 1
ATOM 735 N N . PRO A 1 91 ? -9.750 10.177 6.110 1.00 47.72 91 PRO A N 1
ATOM 736 C CA . PRO A 1 91 ? -11.158 10.048 6.449 1.00 47.72 91 PRO A CA 1
ATOM 737 C C . PRO A 1 91 ? -11.402 11.073 7.531 1.00 47.72 91 PRO A C 1
ATOM 739 O O . PRO A 1 91 ? -10.640 11.079 8.494 1.00 47.72 91 PRO A O 1
ATOM 742 N N . LYS A 1 92 ? -12.343 12.008 7.319 1.00 44.97 92 LYS A N 1
ATOM 743 C CA . LYS A 1 92 ? -12.593 13.100 8.265 1.00 44.97 92 LYS A CA 1
ATOM 744 C C . LYS A 1 92 ? -12.811 12.450 9.620 1.00 44.97 92 LYS A C 1
ATOM 746 O O . LYS A 1 92 ? -13.910 11.965 9.895 1.00 44.97 92 LYS A O 1
ATOM 751 N N . ILE A 1 93 ? -11.754 12.376 10.429 1.00 49.38 93 ILE A N 1
ATOM 752 C CA . ILE A 1 93 ? -11.807 11.755 11.735 1.00 49.38 93 ILE A CA 1
ATOM 753 C C . ILE A 1 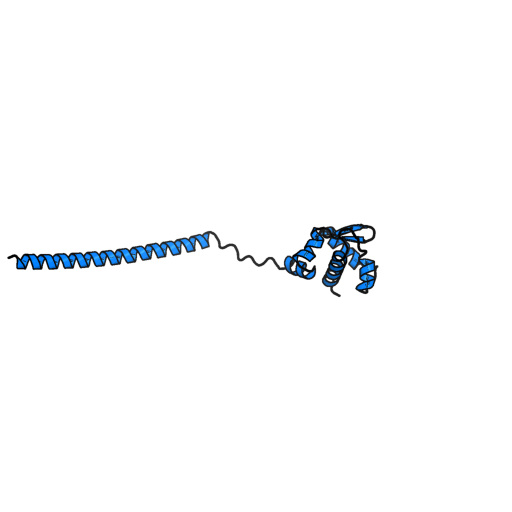93 ? -12.746 12.695 12.455 1.00 49.38 93 ILE A C 1
ATOM 755 O O . ILE A 1 93 ? -12.406 13.860 12.679 1.00 49.38 93 ILE A O 1
ATOM 759 N N . LYS A 1 94 ? -13.984 12.243 12.696 1.00 52.50 94 LYS A N 1
ATOM 760 C CA . LYS A 1 94 ? -14.910 12.989 13.541 1.00 52.50 94 LYS A CA 1
ATOM 761 C C . LYS A 1 94 ? -14.086 13.342 14.776 1.00 52.50 94 LYS A C 1
ATOM 763 O O . LYS A 1 94 ? -13.486 12.419 15.333 1.00 52.50 94 LYS A O 1
ATOM 768 N N . PRO A 1 95 ? -13.953 14.634 15.126 1.00 50.84 95 PRO A N 1
ATOM 769 C CA . PRO A 1 95 ? -13.044 15.048 16.182 1.00 50.84 95 PRO A CA 1
ATOM 770 C C . PRO A 1 95 ? -13.293 14.151 17.387 1.00 50.84 95 PRO A C 1
ATOM 772 O O . PRO A 1 95 ? -14.458 13.881 17.701 1.00 50.84 95 PRO A O 1
ATOM 775 N N . ALA A 1 96 ? -12.216 13.629 17.986 1.00 55.59 96 ALA A N 1
ATOM 776 C CA . ALA A 1 96 ? -12.320 12.742 19.136 1.00 55.59 96 ALA A CA 1
ATOM 777 C C . ALA A 1 96 ? -13.344 13.341 20.105 1.00 55.59 96 ALA A C 1
ATOM 779 O O . ALA A 1 96 ? -13.250 14.532 20.425 1.00 55.59 96 ALA A O 1
ATOM 780 N N . LEU A 1 97 ? -14.361 12.555 20.489 1.00 57.94 97 LEU A N 1
ATOM 781 C CA . LEU A 1 97 ? -15.376 13.005 21.439 1.00 57.94 97 LEU A CA 1
ATOM 782 C C . LEU A 1 97 ? -14.641 13.652 22.608 1.00 57.94 97 LEU A C 1
ATOM 784 O O . LEU A 1 97 ? -13.835 12.997 23.268 1.00 57.94 97 LEU A O 1
ATOM 788 N N . SER A 1 98 ? -14.855 14.956 22.807 1.00 69.50 98 SER A N 1
ATOM 789 C CA . SER A 1 98 ? -14.059 15.685 23.788 1.00 69.50 98 SER A CA 1
ATOM 790 C C . SER A 1 98 ? -14.224 15.014 25.152 1.00 69.50 98 SER A C 1
ATOM 792 O O . SER A 1 98 ? -15.327 14.588 25.507 1.00 69.50 98 SER A O 1
ATOM 794 N N . LEU A 1 99 ? -13.151 14.946 25.944 1.00 67.56 99 LEU A N 1
ATOM 795 C CA . LEU A 1 99 ? -13.204 14.439 27.323 1.00 67.56 99 LEU A CA 1
ATOM 796 C C . LEU A 1 99 ? -14.334 15.098 28.134 1.00 67.56 99 LEU A C 1
ATOM 798 O O . LEU A 1 99 ? -14.947 14.454 28.981 1.00 67.56 99 LEU A O 1
ATOM 802 N N . LYS A 1 100 ? -14.672 16.357 27.818 1.00 71.19 100 LYS A N 1
ATOM 803 C CA . LYS A 1 100 ? -15.810 17.073 28.407 1.00 71.19 100 LYS A CA 1
ATOM 804 C C . LYS A 1 100 ? -17.152 16.439 28.038 1.00 71.19 100 LYS A C 1
ATOM 806 O O . LYS A 1 100 ? -18.009 16.308 28.900 1.00 71.19 100 LYS A O 1
ATOM 811 N N . THR A 1 101 ? -17.331 16.023 26.787 1.00 73.69 101 THR A N 1
ATOM 812 C CA . THR A 1 101 ? -18.551 15.360 26.307 1.00 73.69 101 THR A CA 1
ATOM 813 C C . THR A 1 101 ? -18.708 13.976 26.934 1.00 73.69 101 THR A C 1
ATOM 815 O O . THR A 1 101 ? -19.793 13.638 27.394 1.00 73.69 101 THR A O 1
ATOM 818 N N . ILE A 1 102 ? -17.621 13.204 27.030 1.00 74.56 102 ILE A N 1
ATOM 819 C CA . ILE A 1 102 ? -17.629 11.888 27.690 1.00 74.56 102 ILE A CA 1
ATOM 820 C C . ILE A 1 102 ? -17.941 12.042 29.187 1.00 74.56 102 ILE A C 1
ATOM 822 O O . ILE A 1 102 ? -18.804 11.345 29.718 1.00 74.56 102 ILE A O 1
ATOM 826 N N . SER A 1 103 ? -17.300 13.004 29.857 1.00 73.69 103 SER A N 1
ATOM 827 C CA . SER A 1 103 ? -17.552 13.316 31.268 1.00 73.69 103 SER A CA 1
ATOM 828 C C . SER A 1 103 ? -18.996 13.768 31.518 1.00 73.69 103 SER A C 1
ATOM 830 O O . SER A 1 103 ? -19.613 13.335 32.489 1.00 73.69 103 SER A O 1
ATOM 832 N N . LEU A 1 104 ? -19.570 14.580 30.624 1.00 80.88 104 LEU A N 1
ATOM 833 C CA . LEU A 1 104 ? -20.967 15.009 30.708 1.00 80.88 104 LEU A CA 1
ATOM 834 C C . LEU A 1 104 ? -21.930 13.815 30.636 1.00 80.88 104 LEU A C 1
ATOM 836 O O . LEU A 1 104 ? -22.842 13.719 31.454 1.00 80.88 104 LEU A O 1
ATOM 840 N N . VAL A 1 105 ? -21.716 12.896 29.689 1.00 82.81 105 VAL A N 1
ATOM 841 C CA . VAL A 1 105 ? -22.564 11.706 29.514 1.00 82.81 105 VAL A CA 1
ATOM 842 C C . VAL A 1 105 ? -22.484 10.790 30.737 1.00 82.81 105 VAL A C 1
ATOM 844 O O . VAL A 1 105 ? -23.517 10.346 31.234 1.00 82.81 105 VAL A O 1
ATOM 847 N N . LEU A 1 106 ? -21.283 10.559 31.275 1.00 84.31 106 LEU A N 1
ATOM 848 C CA . LEU A 1 106 ? -21.101 9.759 32.491 1.00 84.31 106 LEU A CA 1
ATOM 849 C C . LEU A 1 106 ? -21.783 10.395 33.710 1.00 84.31 106 LEU A C 1
ATOM 851 O O . LEU A 1 106 ? -22.457 9.697 34.466 1.00 84.31 106 LEU A O 1
ATOM 855 N N . ASN A 1 107 ? -21.674 11.716 33.871 1.00 84.00 107 ASN A N 1
ATOM 856 C CA . ASN A 1 107 ? -22.346 12.436 34.955 1.00 84.00 107 ASN A CA 1
ATOM 857 C C . ASN A 1 107 ? -23.875 12.389 34.827 1.00 84.00 107 ASN A C 1
ATOM 859 O O . ASN A 1 107 ? -24.565 12.245 35.834 1.00 84.00 107 ASN A O 1
ATOM 863 N N . LEU A 1 108 ? -24.412 12.461 33.606 1.00 86.62 108 LEU A N 1
ATOM 864 C CA . LEU A 1 108 ? -25.848 12.312 33.346 1.00 86.62 108 LEU A CA 1
ATOM 865 C C . LEU A 1 108 ? -26.353 10.911 33.709 1.00 86.62 108 LEU A C 1
ATOM 867 O O . LEU A 1 108 ? -27.380 10.787 34.376 1.00 86.62 108 LEU A O 1
ATOM 871 N N . LEU A 1 109 ? -25.620 9.861 33.327 1.00 88.06 109 LEU A N 1
ATOM 872 C CA . LEU A 1 109 ? -25.963 8.482 33.688 1.00 88.06 109 LEU A CA 1
ATOM 873 C C . LEU A 1 109 ? -25.920 8.267 35.205 1.00 88.06 109 LEU A C 1
ATOM 875 O O . LEU A 1 109 ? -26.838 7.670 35.768 1.00 88.06 109 LEU A O 1
ATOM 879 N N . LEU A 1 110 ? -24.898 8.800 35.878 1.00 88.62 110 LEU A N 1
ATOM 880 C CA . LEU A 1 110 ? -24.779 8.717 37.332 1.00 88.62 110 LEU A CA 1
ATOM 881 C C . LEU A 1 110 ? -25.921 9.461 38.040 1.00 88.62 110 LEU A C 1
ATOM 883 O O . LEU A 1 110 ? -26.503 8.936 38.987 1.00 88.62 110 LEU A O 1
ATOM 887 N N . ALA A 1 111 ? -26.284 10.655 37.564 1.00 85.56 111 ALA A N 1
ATOM 888 C CA . ALA A 1 111 ? -27.392 11.429 38.117 1.00 85.56 111 ALA A CA 1
ATOM 889 C C . ALA A 1 111 ? -28.735 10.693 37.977 1.00 85.56 111 ALA A C 1
ATOM 891 O O . ALA A 1 111 ? -29.512 10.649 38.931 1.00 85.56 111 ALA A O 1
ATOM 892 N N . LEU A 1 112 ? -28.987 10.065 36.823 1.00 88.44 112 LEU A N 1
ATOM 893 C CA . LEU A 1 112 ? -30.181 9.243 36.603 1.00 88.44 112 LEU A CA 1
ATOM 894 C C . LEU A 1 112 ? -30.214 8.022 37.530 1.00 88.44 112 LEU A C 1
ATOM 896 O O . LEU A 1 112 ? -31.260 7.715 38.102 1.00 88.44 112 LEU A O 1
ATOM 900 N N . PHE A 1 113 ? -29.073 7.360 37.728 1.00 86.81 113 PHE A N 1
ATOM 901 C CA . PHE A 1 113 ? -28.964 6.225 38.643 1.00 86.81 113 PHE A CA 1
ATOM 902 C C . PHE A 1 113 ? -29.256 6.625 40.098 1.00 86.81 113 PHE A C 1
ATOM 904 O O . PHE A 1 113 ? -30.052 5.974 40.775 1.00 86.81 113 PHE A O 1
ATOM 911 N N . ILE A 1 114 ? -28.685 7.740 40.567 1.00 86.88 114 ILE A N 1
ATOM 912 C CA . ILE A 1 114 ? -28.944 8.272 41.914 1.00 86.88 114 ILE A CA 1
ATOM 913 C C . ILE A 1 114 ? -30.420 8.658 42.075 1.00 86.88 114 ILE A C 1
ATOM 915 O O . ILE A 1 114 ? -31.028 8.345 43.099 1.00 86.88 114 ILE A O 1
ATOM 919 N N . ALA A 1 115 ? -31.018 9.299 41.067 1.00 85.06 115 ALA A N 1
ATOM 920 C CA . ALA A 1 115 ? -32.435 9.652 41.094 1.00 85.06 115 ALA A CA 1
ATOM 921 C C . ALA A 1 115 ? -33.328 8.406 41.211 1.00 85.06 115 ALA A C 1
ATOM 923 O O . ALA A 1 115 ? -34.263 8.396 42.012 1.00 85.06 115 ALA A O 1
ATOM 924 N N . MET A 1 116 ? -33.010 7.334 40.478 1.00 87.00 116 MET A N 1
ATOM 925 C CA . MET A 1 116 ? -33.733 6.064 40.564 1.00 87.00 116 MET A CA 1
ATOM 926 C C . MET A 1 116 ? -33.646 5.451 41.972 1.00 87.00 116 MET A C 1
ATOM 928 O O . MET A 1 116 ? -34.676 5.057 42.517 1.00 87.00 116 MET A O 1
ATOM 932 N N . LEU A 1 117 ? -32.460 5.443 42.595 1.00 84.19 117 LEU A N 1
ATOM 933 C CA . LEU A 1 117 ? -32.275 4.951 43.970 1.00 84.19 117 LEU A CA 1
ATOM 934 C C . LEU A 1 117 ? -33.045 5.772 45.016 1.00 84.19 117 LEU A C 1
ATOM 936 O O . LEU A 1 117 ? -33.531 5.233 46.010 1.00 84.19 117 LEU A O 1
ATOM 940 N N . LEU A 1 118 ? -33.156 7.087 44.818 1.00 84.50 118 LEU A N 1
ATOM 941 C CA . LEU A 1 118 ? -33.940 7.943 45.708 1.00 84.50 118 LEU A CA 1
ATOM 942 C C . LEU A 1 118 ? -35.440 7.671 45.580 1.00 84.50 118 LEU A C 1
ATOM 944 O O . LEU A 1 118 ? -36.141 7.654 46.591 1.00 84.50 118 LEU A O 1
ATOM 948 N N . VAL A 1 119 ? -35.932 7.427 44.363 1.00 82.81 119 VAL A N 1
ATOM 949 C CA . VAL A 1 119 ? -37.339 7.077 44.126 1.00 82.81 119 VAL A CA 1
ATOM 950 C C . VAL A 1 119 ? -37.682 5.730 44.759 1.00 82.81 119 VAL A C 1
ATOM 952 O O . VAL A 1 119 ? -38.704 5.636 45.439 1.00 82.81 119 VAL A O 1
ATOM 955 N N . THR A 1 120 ? -36.835 4.709 44.598 1.00 76.31 120 THR A N 1
ATOM 956 C CA . THR A 1 120 ? -37.068 3.398 45.224 1.00 76.31 120 THR A CA 1
ATOM 957 C C . THR A 1 120 ? -37.065 3.505 46.744 1.00 76.31 120 THR A C 1
ATOM 959 O O . THR A 1 120 ? -38.035 3.095 47.373 1.00 76.31 120 THR A O 1
ATOM 962 N N . LYS A 1 121 ? -36.072 4.181 47.335 1.00 78.38 121 LYS A N 1
ATOM 963 C CA . LYS A 1 121 ? -36.023 4.415 48.786 1.00 78.38 121 LYS A CA 1
ATOM 964 C C . LYS A 1 121 ? -37.262 5.149 49.308 1.00 78.38 121 LYS A C 1
ATOM 966 O O . LYS A 1 121 ? -37.756 4.840 50.389 1.00 78.38 121 LYS A O 1
ATOM 971 N N . ASN A 1 122 ? -37.767 6.135 48.567 1.00 78.06 122 ASN A N 1
ATOM 972 C CA . ASN A 1 122 ? -38.961 6.873 48.975 1.00 78.06 122 ASN A CA 1
ATOM 973 C C . ASN A 1 122 ? -40.226 5.998 48.924 1.00 78.06 122 ASN A C 1
ATOM 975 O O . ASN A 1 122 ? -41.091 6.116 49.789 1.00 78.06 122 ASN A O 1
ATOM 979 N N . ASN A 1 123 ? -40.326 5.103 47.940 1.00 78.81 123 ASN A N 1
ATOM 980 C CA . ASN A 1 123 ? -41.415 4.131 47.877 1.00 78.81 123 ASN A CA 1
ATOM 981 C C . ASN A 1 123 ? -41.321 3.104 49.011 1.00 78.81 123 ASN A C 1
ATOM 983 O O . ASN A 1 123 ? -42.332 2.832 49.654 1.00 78.81 123 ASN A O 1
ATOM 987 N N . ASP A 1 124 ? -40.122 2.604 49.309 1.00 78.44 124 ASP A N 1
ATOM 988 C CA . ASP A 1 124 ? -39.904 1.658 50.406 1.00 78.44 124 ASP A CA 1
ATOM 989 C C . ASP A 1 124 ? -40.267 2.283 51.760 1.00 78.44 124 ASP A C 1
ATOM 991 O O . ASP A 1 124 ? -40.965 1.665 52.561 1.00 78.44 124 ASP A O 1
ATOM 995 N N . ASN A 1 125 ? -39.886 3.544 51.993 1.00 79.38 125 ASN A N 1
ATOM 996 C CA . ASN A 1 125 ? -40.259 4.272 53.207 1.00 79.38 125 ASN A CA 1
ATOM 997 C C . ASN A 1 125 ? -41.781 4.399 53.368 1.00 79.38 125 ASN A C 1
ATOM 999 O O . ASN A 1 125 ? -42.291 4.180 54.463 1.00 79.38 125 ASN A O 1
ATOM 1003 N N . LYS A 1 126 ? -42.513 4.703 52.288 1.00 76.44 126 LYS A N 1
ATOM 1004 C CA . LYS A 1 126 ? -43.984 4.772 52.327 1.00 76.44 126 LYS A CA 1
ATOM 1005 C C . LYS A 1 126 ? -44.613 3.423 52.662 1.00 76.44 126 LYS A C 1
ATOM 1007 O O . LYS A 1 126 ? -45.526 3.365 53.477 1.00 76.44 126 LYS A O 1
ATOM 1012 N N . ILE A 1 127 ? -44.105 2.340 52.070 1.00 81.25 127 ILE A N 1
ATOM 1013 C CA . ILE A 1 127 ? -44.582 0.981 52.360 1.00 81.25 127 ILE A CA 1
ATOM 1014 C C . ILE A 1 127 ? -44.344 0.637 53.836 1.00 81.25 127 ILE A C 1
ATOM 1016 O O . ILE A 1 127 ? -45.234 0.094 54.488 1.00 81.25 127 ILE A O 1
ATOM 1020 N N . ILE A 1 128 ? -43.172 0.978 54.377 1.00 78.69 128 ILE A N 1
ATOM 1021 C CA . ILE A 1 128 ? -42.832 0.734 55.784 1.00 78.69 128 ILE A CA 1
ATOM 1022 C C . ILE A 1 128 ? -43.740 1.542 56.723 1.00 78.69 128 ILE A C 1
ATOM 1024 O O . ILE A 1 128 ? -44.210 1.003 57.727 1.00 78.69 128 ILE A O 1
ATOM 1028 N N . GLU A 1 129 ? -44.020 2.811 56.414 1.00 83.75 129 GLU A N 1
ATOM 1029 C CA . GLU A 1 129 ? -44.932 3.645 57.210 1.00 83.75 129 GLU A CA 1
ATOM 1030 C C . GLU A 1 129 ? -46.367 3.099 57.207 1.00 83.75 129 GLU A C 1
ATOM 1032 O O . GLU A 1 129 ? -46.974 2.974 58.274 1.00 83.75 129 GLU A O 1
ATOM 1037 N N . ASP A 1 130 ? -46.883 2.688 56.046 1.00 84.44 130 ASP A N 1
ATOM 1038 C CA . ASP A 1 130 ? -48.211 2.077 55.935 1.00 84.44 130 ASP A CA 1
ATOM 1039 C C . ASP A 1 130 ? -48.294 0.744 56.694 1.00 84.44 130 ASP A C 1
ATOM 1041 O O . ASP A 1 130 ? -49.280 0.479 57.389 1.00 84.44 130 ASP A O 1
ATOM 1045 N N . GLN A 1 131 ? -47.252 -0.090 56.615 1.00 82.25 131 GLN A N 1
ATOM 1046 C CA . GLN A 1 131 ? -47.170 -1.337 57.380 1.00 82.25 131 GLN A CA 1
ATOM 1047 C C . GLN A 1 131 ? -47.153 -1.073 58.887 1.00 82.25 131 GLN A C 1
ATOM 1049 O O . GLN A 1 131 ? -47.865 -1.744 59.637 1.00 82.25 131 GLN A O 1
ATOM 1054 N N . LYS A 1 132 ? -46.400 -0.067 59.340 1.00 87.31 132 LYS A N 1
ATOM 1055 C CA . LYS A 1 132 ? -46.365 0.327 60.750 1.00 87.31 132 LYS A CA 1
ATOM 1056 C C . LYS A 1 132 ? -47.743 0.786 61.235 1.00 87.31 132 LYS A C 1
ATOM 1058 O O . LYS A 1 132 ? -48.209 0.312 62.270 1.00 87.31 132 LYS A O 1
ATOM 1063 N N . ALA A 1 133 ? -48.430 1.625 60.459 1.00 83.12 133 ALA A N 1
ATOM 1064 C CA . ALA A 1 133 ? -49.777 2.087 60.786 1.00 83.12 133 ALA A CA 1
ATOM 1065 C C . ALA A 1 133 ? -50.802 0.935 60.845 1.00 83.12 133 ALA A C 1
ATOM 1067 O O . ALA A 1 133 ? -51.718 0.952 61.670 1.00 83.12 133 ALA A O 1
ATOM 1068 N N . GLN A 1 134 ? -50.661 -0.086 59.991 1.00 85.19 134 GLN A N 1
ATOM 1069 C CA . GLN A 1 134 ? -51.508 -1.283 60.039 1.00 85.19 134 GLN A CA 1
ATOM 1070 C C . GLN A 1 134 ? -51.239 -2.138 61.282 1.00 85.19 134 GLN A C 1
ATOM 1072 O O . GLN A 1 134 ? -52.195 -2.574 61.925 1.00 85.19 134 GLN A O 1
ATOM 1077 N N . ILE A 1 135 ? -49.970 -2.333 61.652 1.00 86.25 135 ILE A N 1
ATOM 1078 C CA . ILE A 1 135 ? -49.586 -3.072 62.864 1.00 86.25 135 ILE A CA 1
ATOM 1079 C C . ILE A 1 135 ? -50.135 -2.375 64.115 1.00 86.25 135 ILE A C 1
ATOM 1081 O O . ILE A 1 135 ? -50.722 -3.032 64.970 1.00 86.25 135 ILE A O 1
ATOM 1085 N N . GLU A 1 136 ? -50.024 -1.047 64.207 1.00 89.31 136 GLU A N 1
ATOM 1086 C CA . GLU A 1 136 ? -50.561 -0.276 65.339 1.00 89.31 136 GLU A CA 1
ATOM 1087 C C . GLU A 1 136 ? -52.090 -0.422 65.467 1.00 89.31 136 GLU A C 1
ATOM 1089 O O . GLU A 1 136 ? -52.607 -0.637 66.565 1.00 89.31 136 GLU A O 1
ATOM 1094 N N . LYS A 1 137 ? -52.827 -0.396 64.346 1.00 86.56 137 LYS A N 1
ATOM 1095 C CA . LYS A 1 137 ? -54.284 -0.643 64.334 1.00 86.56 137 LYS A CA 1
ATOM 1096 C C . LYS A 1 137 ? -54.649 -2.067 64.758 1.00 86.56 137 LYS A C 1
ATOM 1098 O O . LYS A 1 137 ? -55.628 -2.267 65.483 1.00 86.56 137 LYS A O 1
ATOM 1103 N N . GLN A 1 138 ? -53.887 -3.060 64.302 1.00 86.00 138 GLN A N 1
ATOM 1104 C CA . GLN A 1 138 ? -54.085 -4.454 64.700 1.00 86.00 138 GLN A CA 1
ATOM 1105 C C . GLN A 1 138 ? -53.816 -4.645 66.195 1.00 86.00 138 GLN A C 1
ATOM 1107 O O . GLN A 1 138 ? -54.614 -5.289 66.873 1.00 86.00 138 GLN A O 1
ATOM 1112 N N . GLN A 1 139 ? -52.758 -4.030 66.726 1.00 85.44 139 GLN A N 1
ATOM 1113 C CA . GLN A 1 139 ? -52.424 -4.089 68.146 1.00 85.44 139 GLN A CA 1
ATOM 1114 C C . GLN A 1 139 ? -53.532 -3.480 69.016 1.00 85.44 139 GLN A C 1
ATOM 1116 O O . GLN A 1 139 ? -53.985 -4.127 69.954 1.00 85.44 139 GLN A O 1
ATOM 1121 N N . ALA A 1 140 ? -54.054 -2.305 68.647 1.00 83.25 140 ALA A N 1
ATOM 1122 C CA . ALA A 1 140 ? -55.174 -1.683 69.357 1.00 83.25 140 ALA A CA 1
ATOM 1123 C C . ALA A 1 140 ? -56.436 -2.569 69.363 1.00 83.25 140 ALA A C 1
ATOM 1125 O O . ALA A 1 140 ? -57.162 -2.629 70.355 1.00 83.25 140 ALA A O 1
ATOM 1126 N N . THR A 1 141 ? -56.678 -3.296 68.267 1.00 83.56 141 THR A N 1
ATOM 1127 C CA . THR A 1 141 ? -57.793 -4.247 68.168 1.00 83.56 141 THR A CA 1
ATOM 1128 C C . THR A 1 141 ? -57.575 -5.449 69.090 1.00 83.56 141 THR A C 1
ATOM 1130 O O . THR A 1 141 ? -58.480 -5.830 69.830 1.00 83.56 141 THR A O 1
ATOM 1133 N N . ILE A 1 142 ? -56.370 -6.026 69.100 1.00 83.62 142 ILE A N 1
ATOM 1134 C CA . ILE A 1 142 ? -56.007 -7.131 70.001 1.00 83.62 142 ILE A CA 1
ATOM 1135 C C . ILE A 1 142 ? -56.150 -6.712 71.466 1.00 83.62 142 ILE A C 1
ATOM 1137 O O . ILE A 1 142 ? -56.699 -7.471 72.262 1.00 83.62 142 ILE A O 1
ATOM 1141 N N . ASP A 1 143 ? -55.687 -5.516 71.821 1.00 83.75 143 ASP A N 1
ATOM 1142 C CA . ASP A 1 143 ? -55.757 -5.017 73.193 1.00 83.75 143 ASP A CA 1
ATOM 1143 C C . ASP A 1 143 ? -57.212 -4.793 73.634 1.00 83.75 143 ASP A C 1
ATOM 1145 O O . ASP A 1 143 ? -57.561 -5.127 74.765 1.00 83.75 143 ASP A O 1
ATOM 1149 N N . SER A 1 144 ? -58.089 -4.343 72.727 1.00 81.06 144 SER A N 1
ATOM 1150 C CA . SER A 1 144 ? -59.531 -4.225 72.997 1.00 81.06 144 SER A CA 1
ATOM 1151 C C . SER A 1 144 ? -60.244 -5.568 73.200 1.00 81.06 144 SER A C 1
ATOM 1153 O O . SER A 1 144 ? -61.233 -5.626 73.917 1.00 81.06 144 SER A O 1
ATOM 1155 N N . LEU A 1 145 ? -59.740 -6.650 72.597 1.00 79.00 145 LEU A N 1
ATOM 1156 C CA . LEU A 1 145 ? -60.292 -8.005 72.735 1.00 79.00 145 LEU A CA 1
ATOM 1157 C C . LEU A 1 145 ? -59.768 -8.755 73.971 1.00 79.00 145 LEU A C 1
ATOM 1159 O O . LEU A 1 145 ? -60.273 -9.828 74.293 1.00 79.00 145 LEU A O 1
ATOM 1163 N N . LYS A 1 146 ? -58.722 -8.235 74.624 1.00 73.31 146 LYS A N 1
ATOM 1164 C CA . LYS A 1 146 ? -58.149 -8.781 75.865 1.00 73.31 146 LYS A CA 1
ATOM 1165 C C . LYS A 1 146 ? -58.728 -8.139 77.135 1.00 73.31 146 LYS A C 1
ATOM 1167 O O . LYS A 1 146 ? -58.364 -8.581 78.226 1.00 73.31 146 LYS A O 1
ATOM 1172 N N . GLN A 1 147 ? -59.565 -7.109 76.994 1.00 51.47 147 GLN A N 1
ATOM 1173 C CA . GLN A 1 147 ? -60.428 -6.574 78.055 1.00 51.47 147 GLN A CA 1
ATOM 1174 C C . GLN A 1 147 ? -61.725 -7.377 78.144 1.00 51.47 147 GLN A C 1
ATOM 1176 O O . GLN A 1 147 ? -62.212 -7.533 79.285 1.00 51.47 147 GLN A O 1
#

Foldseek 3Di:
DDLLVLLFVLLVVLLPDDQPFWDQSLVVCCVPVVDHSPDCSLVVSLCVCVVVQQWDDPDPRTTHGDPVVNVCCVPQVTSVSSCVVVVPPPPPPPPDCDPVNVVVVVVVVVVVVVVVVVVVVVVVVVVVVVVVVVVVVVVVVVVVVVD

Organism: NCBI:txid1639035

pLDDT: mean 84.47, std 11.36, range [44.97, 95.75]

Sequence (147 aa):
MERTEIINYIFDALYAQPENESLDIACWGMEHLNINDEDPIYETIIEEFLMNEWAVDQGLGFLVLTPEGRDIINVFGSYTAFMETYMQPAPKIKPALSLKTISLVLNLLLALFIAMLLVTKNNDNKIIEDQKAQIEKQQATIDSLKQ